Protein AF-A0AAV8YG53-F1 (afdb_monomer_lite)

InterPro domains:
  IPR029526 PiggyBac transposable element-derived protein [PF13843] (1-40)

Sequence (97 aa):
MGGVDKADMLKSRYEVDRKSKKWWHRIFFYFLDLCVVNAYIIYKSRSEGARLPLKQFRISVATGLIGAKNQTPKRGRPGCSKTPNKYKVTVLPKKAI

Secondary structure (DSSP, 8-state):
--HHHHHHHHHHTT------SSTHHHHHHHHHHHHHHHHHHHHHHH--S-PPPHHHHHHHHHHHHHH--------SPPPPP----------PPPPP-

Foldseek 3Di:
DPPVVVLVVLCVVDQPDDDDPDPCVRVVSVVVSSVLSVVLVVVVVPDPDDRDDSVVSVVVVVVCVVPPPPPDPPPDDPDDPPDPDPDDPPDDDDDDD

Organism: NCBI:txid1586634

Radius of gyration: 27.98 Å; chains: 1; bounding box: 56×74×57 Å

Structure (mmCIF, N/CA/C/O backbone):
data_AF-A0AAV8YG53-F1
#
_entry.id   AF-A0AAV8YG53-F1
#
loop_
_atom_site.group_PDB
_atom_site.id
_atom_site.type_symbol
_atom_site.label_atom_id
_atom_site.label_alt_id
_atom_site.label_comp_id
_atom_site.label_asym_id
_atom_site.label_entity_id
_atom_site.label_seq_id
_atom_site.pdbx_PDB_ins_code
_atom_site.Cartn_x
_atom_site.Cartn_y
_atom_site.Cartn_z
_atom_site.occupancy
_atom_site.B_iso_or_equiv
_atom_site.auth_seq_id
_atom_site.auth_comp_id
_atom_site.auth_asym_id
_atom_site.auth_ato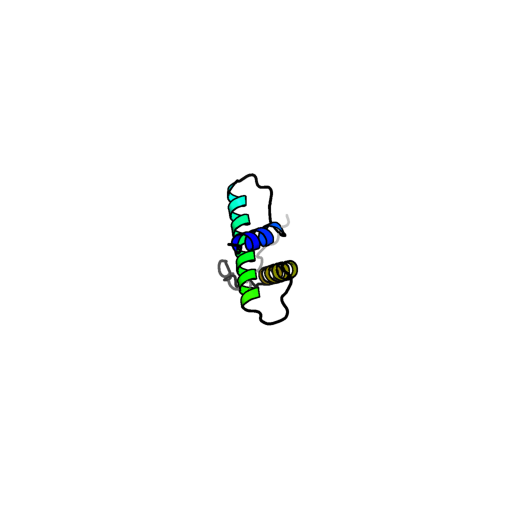m_id
_atom_site.pdbx_PDB_model_num
ATOM 1 N N . MET A 1 1 ? 14.283 16.748 -5.432 1.00 56.53 1 MET A N 1
ATOM 2 C CA . MET A 1 1 ? 13.400 16.543 -4.264 1.00 56.53 1 MET A CA 1
ATOM 3 C C . MET A 1 1 ? 11.992 16.195 -4.749 1.00 56.53 1 MET A C 1
ATOM 5 O O . MET A 1 1 ? 11.230 17.103 -5.006 1.00 56.53 1 MET A O 1
ATOM 9 N N . GLY A 1 2 ? 11.662 14.921 -4.995 1.00 70.75 2 GLY A N 1
ATOM 10 C CA . GLY A 1 2 ? 10.318 14.567 -5.510 1.00 70.75 2 GLY A CA 1
ATOM 11 C C . GLY A 1 2 ? 9.950 13.082 -5.428 1.00 70.75 2 GLY A C 1
ATOM 12 O O . GLY A 1 2 ? 8.990 12.632 -6.049 1.00 70.75 2 GLY A O 1
ATOM 13 N N . GLY A 1 3 ? 10.751 12.285 -4.713 1.00 72.62 3 GLY A N 1
ATOM 14 C CA . GLY A 1 3 ? 10.436 10.878 -4.449 1.00 72.62 3 GLY A CA 1
ATOM 15 C C . GLY A 1 3 ? 9.377 10.726 -3.356 1.00 72.62 3 GLY A C 1
ATOM 16 O O . GLY A 1 3 ? 8.497 9.878 -3.478 1.00 72.62 3 GLY A O 1
ATOM 17 N N . VAL A 1 4 ? 9.433 11.594 -2.340 1.00 76.69 4 VAL A N 1
ATOM 18 C CA . VAL A 1 4 ? 8.492 11.617 -1.212 1.00 76.69 4 VAL A CA 1
ATOM 19 C C . VAL A 1 4 ? 7.084 11.978 -1.694 1.00 76.69 4 VAL A C 1
ATOM 21 O O . VAL A 1 4 ? 6.156 11.221 -1.433 1.00 76.69 4 VAL A O 1
ATOM 24 N N . ASP A 1 5 ? 6.942 13.020 -2.520 1.00 83.19 5 ASP A N 1
ATOM 25 C CA . ASP A 1 5 ? 5.638 13.451 -3.058 1.00 83.19 5 ASP A CA 1
ATOM 26 C C . ASP A 1 5 ? 4.979 12.378 -3.930 1.00 83.19 5 ASP A C 1
ATOM 28 O O . ASP A 1 5 ? 3.769 12.165 -3.889 1.00 83.19 5 ASP A O 1
ATOM 32 N N . LYS A 1 6 ? 5.782 11.641 -4.709 1.00 82.81 6 LYS A N 1
ATOM 33 C CA . LYS A 1 6 ? 5.275 10.532 -5.528 1.00 82.81 6 LYS A CA 1
ATOM 34 C C . LYS A 1 6 ? 4.790 9.375 -4.663 1.00 82.81 6 LYS A C 1
ATOM 36 O O . LYS A 1 6 ? 3.778 8.766 -5.001 1.00 82.81 6 LYS A O 1
ATOM 41 N N . ALA A 1 7 ? 5.502 9.047 -3.587 1.00 83.50 7 ALA A N 1
ATOM 42 C CA . ALA A 1 7 ? 5.074 8.005 -2.660 1.00 83.50 7 ALA A CA 1
ATOM 43 C C . ALA A 1 7 ? 3.784 8.411 -1.930 1.00 83.50 7 ALA A C 1
ATOM 45 O O . ALA A 1 7 ? 2.856 7.605 -1.860 1.00 83.50 7 ALA A O 1
ATOM 46 N N . ASP A 1 8 ? 3.689 9.664 -1.481 1.00 85.19 8 ASP A N 1
ATOM 47 C CA . ASP A 1 8 ? 2.510 10.184 -0.786 1.00 85.19 8 ASP A CA 1
ATOM 48 C C . ASP A 1 8 ? 1.279 10.257 -1.707 1.00 85.19 8 ASP A C 1
ATOM 50 O O . ASP A 1 8 ? 0.197 9.785 -1.356 1.00 85.19 8 ASP A O 1
ATOM 54 N N . MET A 1 9 ? 1.464 10.681 -2.962 1.00 87.25 9 MET A N 1
ATOM 55 C CA . MET A 1 9 ? 0.418 10.632 -3.989 1.00 87.25 9 MET A CA 1
ATOM 56 C C . MET A 1 9 ? -0.069 9.196 -4.256 1.00 87.25 9 MET A C 1
ATOM 58 O O . MET A 1 9 ? -1.270 8.951 -4.396 1.00 87.25 9 MET A O 1
ATOM 62 N N . LEU A 1 10 ? 0.845 8.219 -4.339 1.00 86.06 10 LEU A N 1
ATOM 63 C CA . LEU A 1 10 ? 0.482 6.811 -4.554 1.00 86.06 10 LEU A CA 1
ATOM 64 C C . LEU A 1 10 ? -0.247 6.216 -3.345 1.00 86.06 10 LEU A C 1
ATOM 66 O O . LEU A 1 10 ? -1.141 5.387 -3.535 1.00 86.06 10 LEU A O 1
ATOM 70 N N . LYS A 1 11 ? 0.118 6.647 -2.133 1.00 86.44 11 LYS A N 1
ATOM 71 C CA . LYS A 1 11 ? -0.550 6.279 -0.885 1.00 86.44 11 LYS A CA 1
ATOM 72 C C . LYS A 1 11 ? -1.975 6.833 -0.845 1.00 86.44 11 LYS A C 1
ATOM 74 O O . LYS A 1 11 ? -2.915 6.053 -0.721 1.00 86.44 11 LYS A O 1
ATOM 79 N N . SER A 1 12 ? -2.130 8.146 -1.015 1.00 86.56 12 SER A N 1
ATOM 80 C CA . SER A 1 12 ? -3.417 8.854 -0.941 1.00 86.56 12 SER A CA 1
ATOM 81 C C . SER A 1 12 ? -4.464 8.287 -1.911 1.00 86.56 12 SER A C 1
ATOM 83 O O . SER A 1 12 ? -5.649 8.211 -1.595 1.00 86.56 12 SER A O 1
ATOM 85 N N . ARG A 1 13 ? -4.034 7.791 -3.078 1.00 85.62 13 ARG A N 1
ATOM 86 C CA . ARG A 1 13 ? -4.940 7.297 -4.126 1.00 85.62 13 ARG A CA 1
ATOM 87 C C . ARG A 1 13 ? -5.736 6.035 -3.764 1.00 85.62 13 ARG A C 1
ATOM 89 O O . ARG A 1 13 ? -6.794 5.814 -4.348 1.00 85.62 13 ARG A O 1
ATOM 96 N N . TYR A 1 14 ? -5.225 5.190 -2.868 1.00 84.75 14 TYR A N 1
ATOM 97 C CA . TYR A 1 14 ? -5.885 3.949 -2.428 1.00 84.75 14 TYR A CA 1
ATOM 98 C C . TYR A 1 14 ? -5.684 3.716 -0.924 1.00 84.75 14 TYR A C 1
ATOM 100 O O . TYR A 1 14 ? -5.418 2.588 -0.506 1.00 84.75 14 TYR A O 1
ATOM 108 N N . GLU A 1 15 ? -5.745 4.784 -0.130 1.00 83.38 15 GLU A N 1
ATOM 109 C CA . GLU A 1 15 ? -5.548 4.718 1.318 1.00 83.38 15 GLU A CA 1
ATOM 110 C C . GLU A 1 15 ? -6.600 3.819 1.983 1.00 83.38 15 GLU A C 1
ATOM 112 O O . GLU A 1 15 ? -7.794 3.889 1.679 1.00 83.38 15 GLU A O 1
ATOM 117 N N . VAL A 1 16 ? -6.148 2.955 2.894 1.00 78.38 16 VAL A N 1
ATOM 118 C CA . VAL A 1 16 ? -7.010 2.063 3.675 1.00 78.38 16 VAL A CA 1
ATOM 119 C C . VAL A 1 16 ? -7.247 2.702 5.040 1.00 78.38 16 VAL A C 1
ATOM 121 O O . VAL A 1 16 ? -6.778 2.208 6.065 1.00 78.38 16 VAL A O 1
ATOM 124 N N . ASP A 1 17 ? -7.975 3.821 5.065 1.00 80.06 17 ASP A N 1
ATOM 125 C CA . ASP A 1 17 ? -8.395 4.414 6.334 1.00 80.06 17 ASP A CA 1
ATOM 126 C C . ASP A 1 17 ? -9.629 3.689 6.887 1.00 80.06 17 ASP A C 1
ATOM 128 O O . ASP A 1 17 ? -10.620 3.438 6.194 1.00 80.06 17 ASP A O 1
ATOM 132 N N . ARG A 1 18 ? -9.561 3.314 8.164 1.00 81.81 18 ARG A N 1
ATOM 133 C CA . ARG A 1 18 ? -10.610 2.564 8.856 1.00 81.81 18 ARG A CA 1
ATOM 134 C C . ARG A 1 18 ? -10.897 3.229 10.189 1.00 81.81 18 ARG A C 1
ATOM 136 O 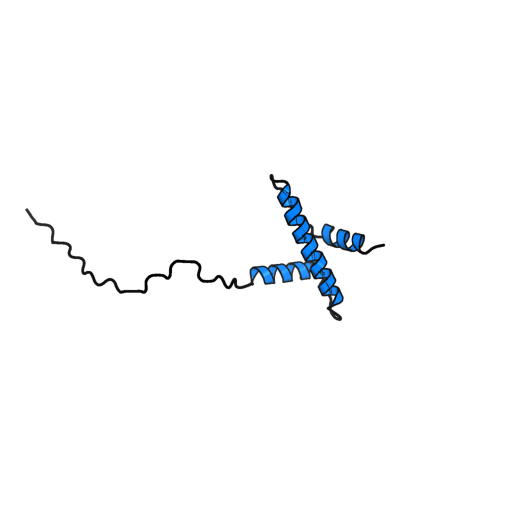O . ARG A 1 18 ? -10.032 3.292 11.062 1.00 81.81 18 ARG A O 1
ATOM 143 N N . LYS A 1 19 ? -12.152 3.649 10.379 1.00 83.38 19 LYS A N 1
ATOM 144 C CA . LYS A 1 19 ? -12.617 4.195 11.659 1.00 83.38 19 LYS A CA 1
ATOM 145 C C . LYS A 1 19 ? -12.412 3.158 12.760 1.00 83.38 19 LYS A C 1
ATOM 147 O O . LYS A 1 19 ? -12.972 2.064 12.719 1.00 83.38 19 LYS A O 1
ATOM 152 N N . SER A 1 20 ? -11.610 3.519 13.751 1.00 85.75 20 SER A N 1
ATOM 153 C CA . SER A 1 20 ? -11.287 2.678 14.896 1.00 85.75 20 SER A CA 1
ATOM 154 C C . SER A 1 20 ? -11.298 3.517 16.167 1.00 85.75 20 SER A C 1
ATOM 156 O O . SER A 1 20 ? -10.842 4.656 16.170 1.00 85.75 20 SER A O 1
ATOM 158 N N . LYS A 1 21 ? -11.787 2.933 17.266 1.00 86.62 21 LYS A N 1
ATOM 159 C CA . LYS A 1 21 ? -11.775 3.570 18.593 1.00 86.62 21 LYS A CA 1
ATOM 160 C C . LYS A 1 21 ? -10.370 3.648 19.194 1.00 86.62 21 LYS A C 1
ATOM 162 O O . LYS A 1 21 ? -10.124 4.484 20.053 1.00 86.62 21 LYS A O 1
ATOM 167 N N . LYS A 1 22 ? -9.454 2.767 18.773 1.00 90.38 22 LYS A N 1
ATOM 168 C CA . LYS A 1 22 ? -8.077 2.747 19.282 1.00 90.38 22 LYS A CA 1
ATOM 169 C C . LYS A 1 22 ? -7.130 3.404 18.278 1.00 90.38 22 LYS A C 1
ATOM 171 O O . LYS A 1 22 ? -7.056 2.960 17.129 1.00 90.38 22 LYS A O 1
ATOM 176 N N . TRP A 1 23 ? -6.399 4.419 18.738 1.00 90.56 23 TRP A N 1
ATOM 177 C CA . TRP A 1 23 ? -5.545 5.294 17.923 1.00 90.56 23 TRP A CA 1
ATOM 178 C C . TRP A 1 23 ? -4.431 4.553 17.166 1.00 90.56 23 TRP A C 1
ATOM 180 O O . TRP A 1 23 ? -4.151 4.865 16.011 1.00 90.56 23 TRP A O 1
ATOM 190 N N . TRP A 1 24 ? -3.853 3.507 17.761 1.00 92.81 24 TRP A N 1
ATOM 191 C CA . TRP A 1 24 ? -2.762 2.728 17.163 1.00 92.81 24 TRP A CA 1
ATOM 192 C C . TRP A 1 24 ? -3.147 1.971 15.886 1.00 92.81 24 TRP A C 1
ATOM 194 O O . TRP A 1 24 ? -2.274 1.652 15.082 1.00 92.81 24 TRP A O 1
ATOM 204 N N . HIS A 1 25 ? -4.439 1.723 15.634 1.00 89.69 25 HIS A N 1
ATOM 205 C CA . HIS A 1 25 ? -4.853 1.117 14.364 1.00 89.69 25 HIS A CA 1
ATOM 206 C C . HIS A 1 25 ? -4.522 2.016 13.171 1.00 89.69 25 HIS A C 1
ATOM 208 O O . HIS A 1 25 ? -4.160 1.503 12.117 1.00 89.69 25 HIS A O 1
ATOM 214 N N . ARG A 1 26 ? -4.557 3.343 13.353 1.00 88.06 26 ARG A N 1
ATOM 215 C CA . ARG A 1 26 ? -4.149 4.299 12.319 1.00 88.06 26 ARG A CA 1
ATOM 216 C C . ARG A 1 26 ? -2.687 4.102 11.920 1.00 88.06 26 ARG A C 1
ATOM 218 O O . ARG A 1 26 ? -2.371 4.112 10.738 1.00 88.06 26 ARG A O 1
ATOM 225 N N . ILE A 1 27 ? -1.814 3.861 12.900 1.00 89.88 27 ILE A N 1
ATOM 226 C CA . ILE A 1 27 ? -0.388 3.596 12.669 1.00 89.88 27 ILE A CA 1
ATOM 227 C C . ILE A 1 27 ? -0.214 2.285 11.896 1.00 89.88 27 ILE A C 1
ATOM 229 O O . ILE A 1 27 ? 0.517 2.244 10.913 1.00 89.88 27 ILE A O 1
ATOM 233 N N . PHE A 1 28 ? -0.924 1.226 12.292 1.00 90.62 28 PHE A N 1
ATOM 234 C CA . PHE A 1 28 ? -0.847 -0.067 11.611 1.00 90.62 28 PHE A CA 1
ATOM 235 C C . PHE A 1 28 ? -1.257 0.017 10.132 1.00 90.62 28 PHE A C 1
ATOM 237 O O . PHE A 1 28 ? -0.526 -0.459 9.264 1.00 90.62 28 PHE A O 1
ATOM 244 N N . PHE A 1 29 ? -2.398 0.644 9.831 1.00 89.44 29 PHE A N 1
ATOM 245 C CA . PHE A 1 29 ? -2.858 0.788 8.447 1.00 89.44 29 PHE A CA 1
ATOM 246 C C . PHE A 1 29 ? -1.943 1.700 7.627 1.00 89.44 29 PHE A C 1
ATOM 248 O O . PHE A 1 29 ? -1.646 1.381 6.478 1.00 89.44 29 PHE A O 1
ATOM 255 N N . TYR A 1 30 ? -1.405 2.759 8.240 1.00 89.88 30 TYR A N 1
ATOM 256 C CA . TYR A 1 30 ? -0.397 3.607 7.609 1.00 89.88 30 TYR A CA 1
ATOM 257 C C . TYR A 1 30 ? 0.846 2.809 7.185 1.00 89.88 30 TYR A C 1
ATOM 259 O O . TYR A 1 30 ? 1.290 2.919 6.041 1.00 89.88 30 TYR A O 1
ATOM 267 N N . PHE A 1 31 ? 1.380 1.964 8.074 1.00 91.62 31 PHE A N 1
ATOM 268 C CA . PHE A 1 31 ? 2.517 1.097 7.754 1.00 91.62 31 PHE A CA 1
ATOM 269 C C . PHE A 1 31 ? 2.189 0.094 6.648 1.00 91.62 31 PHE A C 1
ATOM 271 O O . PHE A 1 31 ? 3.004 -0.108 5.750 1.00 91.6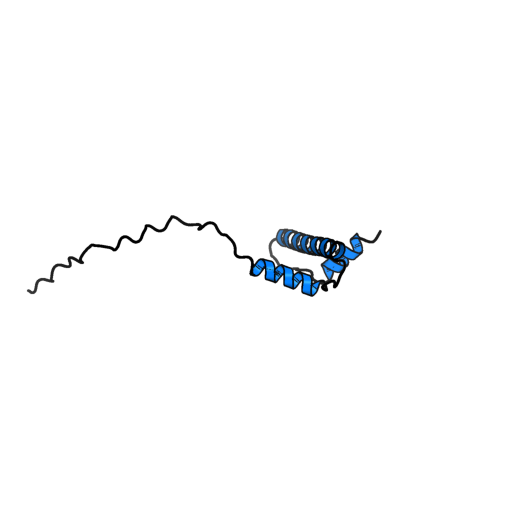2 31 PHE A O 1
ATOM 278 N N . LEU A 1 32 ? 0.998 -0.507 6.680 1.00 91.38 32 LEU A N 1
ATOM 279 C CA . LEU A 1 32 ? 0.564 -1.446 5.649 1.00 91.38 32 LEU A CA 1
ATOM 280 C C . LEU A 1 32 ? 0.528 -0.783 4.265 1.00 91.38 32 LEU A C 1
ATOM 282 O O . LEU A 1 32 ? 1.068 -1.335 3.304 1.00 91.38 32 LEU A O 1
ATOM 286 N N . ASP A 1 33 ? -0.056 0.413 4.166 1.00 90.00 33 ASP A N 1
ATOM 287 C CA . ASP A 1 33 ? -0.092 1.172 2.915 1.00 90.00 33 ASP A CA 1
ATOM 288 C C . ASP A 1 33 ? 1.317 1.554 2.438 1.00 90.00 33 ASP A C 1
ATOM 290 O O . ASP A 1 33 ? 1.619 1.419 1.249 1.00 90.00 33 ASP A O 1
ATOM 294 N N . LEU A 1 34 ? 2.210 1.945 3.353 1.00 91.31 34 LEU A N 1
ATOM 295 C CA . LEU A 1 34 ? 3.603 2.254 3.025 1.00 91.31 34 LEU A CA 1
ATOM 296 C C . LEU A 1 34 ? 4.347 1.027 2.470 1.00 91.31 34 LEU A C 1
ATOM 298 O O . LEU A 1 34 ? 5.043 1.131 1.459 1.00 91.31 34 LEU A O 1
ATOM 302 N N . CYS A 1 35 ? 4.162 -0.152 3.073 1.00 92.94 35 CYS A N 1
ATOM 303 C CA . CYS A 1 35 ? 4.737 -1.406 2.581 1.00 92.94 35 CYS A CA 1
ATOM 304 C C . CYS A 1 35 ? 4.263 -1.733 1.159 1.00 92.94 35 CYS A C 1
ATOM 306 O O . CYS A 1 35 ? 5.076 -2.100 0.309 1.00 92.94 35 CYS A O 1
ATOM 308 N N . VAL A 1 36 ? 2.968 -1.567 0.875 1.00 92.38 36 VAL A N 1
ATOM 309 C CA . VAL A 1 36 ? 2.398 -1.819 -0.458 1.00 92.38 36 VAL A CA 1
ATOM 310 C C . VAL A 1 36 ? 2.952 -0.840 -1.498 1.00 92.38 36 VAL A C 1
ATOM 312 O O . VAL A 1 36 ? 3.308 -1.258 -2.603 1.00 92.38 36 VAL A O 1
ATOM 315 N N . VAL A 1 37 ? 3.071 0.448 -1.159 1.00 91.88 37 VAL A N 1
ATOM 316 C CA . VAL A 1 37 ? 3.665 1.4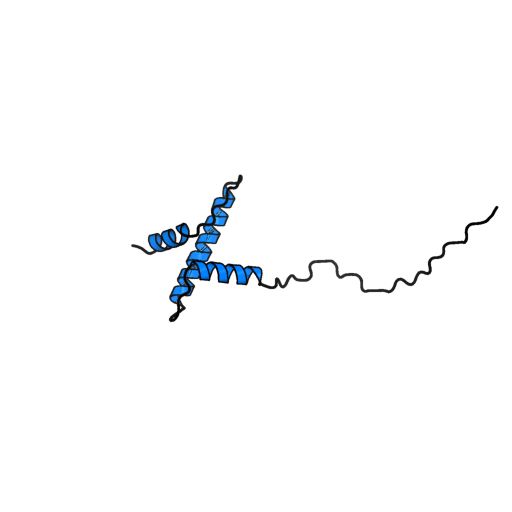62 -2.049 1.00 91.88 37 VAL A CA 1
ATOM 317 C C . VAL A 1 37 ? 5.137 1.151 -2.325 1.00 91.88 37 VAL A C 1
ATOM 319 O O . VAL A 1 37 ? 5.551 1.167 -3.485 1.00 91.88 37 VAL A O 1
ATOM 322 N N . ASN A 1 38 ? 5.912 0.789 -1.301 1.00 91.69 38 ASN A N 1
ATOM 323 C CA . ASN A 1 38 ? 7.317 0.408 -1.458 1.00 91.69 38 ASN A CA 1
ATOM 324 C C . ASN A 1 38 ? 7.476 -0.840 -2.338 1.00 91.69 38 ASN A C 1
ATOM 326 O O . ASN A 1 38 ? 8.289 -0.843 -3.264 1.00 91.69 38 ASN A O 1
ATOM 330 N N . ALA A 1 39 ? 6.650 -1.868 -2.127 1.00 92.38 39 ALA A N 1
ATOM 331 C CA . ALA A 1 39 ? 6.629 -3.055 -2.977 1.00 92.38 39 ALA A CA 1
ATOM 332 C C . ALA A 1 39 ? 6.301 -2.706 -4.440 1.00 92.38 39 ALA A C 1
ATOM 334 O O . ALA A 1 39 ? 6.926 -3.232 -5.360 1.00 92.38 39 ALA A O 1
ATOM 335 N N . TYR A 1 40 ? 5.375 -1.770 -4.670 1.00 91.38 40 TYR A N 1
ATOM 336 C CA . TYR A 1 40 ? 5.036 -1.299 -6.013 1.00 91.38 40 TYR A CA 1
ATOM 337 C C . TYR A 1 40 ? 6.173 -0.509 -6.682 1.00 91.38 40 TYR A C 1
ATOM 339 O O . TYR A 1 40 ? 6.357 -0.599 -7.898 1.00 91.38 40 TYR A O 1
ATOM 347 N N . ILE A 1 41 ? 6.954 0.262 -5.919 1.00 89.19 41 ILE A N 1
ATOM 348 C CA . ILE A 1 41 ? 8.147 0.955 -6.432 1.00 89.19 41 ILE A CA 1
ATOM 349 C C . ILE A 1 41 ? 9.186 -0.070 -6.898 1.00 89.19 41 ILE A C 1
ATOM 351 O O . ILE A 1 41 ? 9.666 0.026 -8.029 1.00 89.19 41 ILE A O 1
ATOM 355 N N . ILE A 1 42 ? 9.465 -1.088 -6.078 1.00 90.50 42 ILE A N 1
ATOM 356 C CA . ILE A 1 42 ? 10.388 -2.178 -6.427 1.00 90.50 42 ILE A CA 1
ATOM 357 C C . ILE A 1 42 ? 9.881 -2.937 -7.660 1.00 90.50 42 ILE A C 1
ATOM 359 O O . ILE A 1 42 ? 10.638 -3.146 -8.608 1.00 90.50 42 ILE A O 1
ATOM 363 N N . TYR A 1 43 ? 8.590 -3.280 -7.697 1.00 90.81 43 TYR A N 1
ATOM 364 C CA . TYR A 1 43 ? 7.959 -3.932 -8.846 1.00 90.81 43 TYR A CA 1
ATOM 365 C C . TYR A 1 43 ? 8.146 -3.124 -10.136 1.00 90.81 43 TYR A C 1
ATOM 367 O O . TYR A 1 43 ? 8.542 -3.672 -11.166 1.00 90.81 43 TYR A O 1
ATOM 375 N N . LYS A 1 44 ? 7.923 -1.804 -10.080 1.00 87.81 44 LYS A N 1
ATOM 376 C CA . LYS A 1 44 ? 8.137 -0.912 -11.225 1.00 87.81 44 LYS A CA 1
ATOM 377 C C . LYS A 1 44 ? 9.598 -0.817 -11.643 1.00 87.81 44 LYS A C 1
ATOM 379 O O . LYS A 1 44 ? 9.838 -0.660 -12.836 1.00 87.81 44 LYS A O 1
ATOM 384 N N . SER A 1 45 ? 10.536 -0.887 -10.703 1.00 87.00 45 SER A N 1
ATOM 385 C CA . SER A 1 45 ? 11.970 -0.848 -11.000 1.00 87.00 45 SER A CA 1
ATOM 386 C C . SER A 1 45 ? 12.469 -2.136 -11.650 1.00 87.00 45 SER A C 1
ATOM 388 O O . SER A 1 45 ? 13.408 -2.078 -12.430 1.00 87.00 45 SER A O 1
ATOM 390 N N . ARG A 1 46 ? 11.873 -3.286 -11.316 1.00 86.94 46 ARG A N 1
ATOM 391 C CA . ARG A 1 46 ? 12.332 -4.602 -11.784 1.00 86.94 46 ARG A CA 1
ATOM 392 C C . ARG A 1 46 ? 11.601 -5.112 -13.024 1.00 86.94 46 ARG A C 1
ATOM 394 O O . ARG A 1 46 ? 12.082 -6.022 -13.685 1.00 86.94 46 ARG A O 1
ATOM 401 N N . SER A 1 47 ? 10.439 -4.543 -13.328 1.00 81.06 47 SER A N 1
ATOM 402 C CA . SER A 1 47 ? 9.665 -4.885 -14.520 1.00 81.06 47 SER A CA 1
ATOM 403 C C . SER A 1 47 ? 10.061 -3.963 -15.674 1.00 81.06 47 SER A C 1
ATOM 405 O O . SER A 1 47 ? 9.700 -2.785 -15.670 1.00 81.06 47 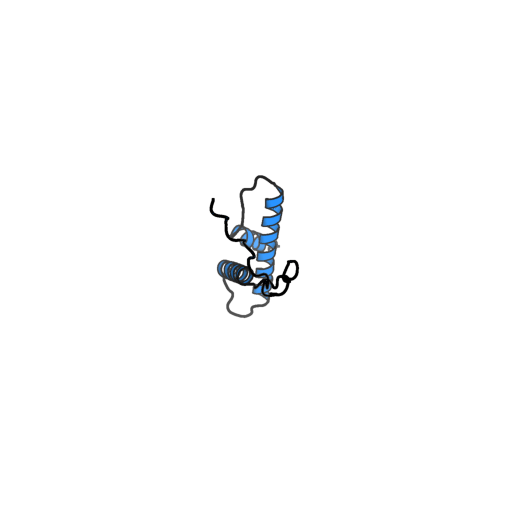SER A O 1
ATOM 407 N N . GLU A 1 48 ? 10.776 -4.503 -16.661 1.00 68.50 48 GLU A N 1
ATOM 408 C CA . GLU A 1 48 ? 11.166 -3.787 -17.891 1.00 68.50 48 GLU A CA 1
ATOM 409 C C . GLU A 1 48 ? 10.050 -3.768 -18.960 1.00 68.50 48 GLU A C 1
ATOM 411 O O . GLU A 1 48 ? 10.155 -3.056 -19.952 1.00 68.50 48 GLU A O 1
ATOM 416 N N . GLY A 1 49 ? 8.951 -4.504 -18.740 1.00 70.44 49 GLY A N 1
ATOM 417 C CA . GLY A 1 49 ? 7.823 -4.641 -19.674 1.00 70.44 49 GLY A CA 1
ATOM 418 C C . GLY A 1 49 ? 6.508 -3.989 -19.216 1.00 70.44 49 GLY A C 1
ATOM 419 O O . GLY A 1 49 ? 6.488 -2.923 -18.597 1.00 70.44 49 GLY A O 1
ATOM 420 N N . ALA A 1 50 ? 5.379 -4.641 -19.529 1.00 66.88 50 ALA A N 1
ATOM 421 C CA . ALA A 1 50 ? 4.027 -4.154 -19.243 1.00 66.88 50 ALA A CA 1
ATOM 422 C C . ALA A 1 50 ? 3.790 -3.944 -17.735 1.00 66.88 50 ALA A C 1
ATOM 424 O O . ALA A 1 50 ? 3.613 -4.880 -16.952 1.00 66.88 50 ALA A O 1
ATOM 425 N N . ARG A 1 51 ? 3.781 -2.677 -17.314 1.00 80.75 51 ARG A N 1
ATOM 426 C CA . ARG A 1 51 ? 3.560 -2.296 -15.917 1.00 80.75 51 ARG A CA 1
ATOM 427 C C . ARG A 1 51 ? 2.074 -2.352 -15.589 1.00 80.75 51 ARG A C 1
ATOM 429 O O . ARG A 1 51 ? 1.272 -1.623 -16.167 1.00 80.75 51 ARG A O 1
ATOM 436 N N . LEU A 1 52 ? 1.718 -3.177 -14.606 1.00 84.62 52 LEU A N 1
ATOM 437 C CA . LEU A 1 52 ? 0.366 -3.191 -14.059 1.00 84.62 52 LEU A CA 1
ATOM 438 C C . LEU A 1 52 ? 0.060 -1.839 -13.395 1.00 84.62 52 LEU A C 1
ATOM 440 O O . LEU A 1 52 ? 0.897 -1.327 -12.644 1.00 84.62 52 LEU A O 1
ATOM 444 N N . PRO A 1 53 ? -1.136 -1.265 -13.610 1.00 89.50 53 PRO A N 1
ATOM 445 C CA . PRO A 1 53 ? -1.555 -0.093 -12.858 1.00 89.50 53 PRO A CA 1
ATOM 446 C C . PRO A 1 53 ? -1.683 -0.448 -11.370 1.00 89.50 53 PRO A C 1
ATOM 448 O O . PRO A 1 53 ? -2.063 -1.566 -11.019 1.00 89.50 53 PRO A O 1
ATOM 451 N N . LEU A 1 54 ? -1.429 0.525 -10.488 1.00 88.38 54 LEU A N 1
ATOM 452 C CA . LEU A 1 54 ? -1.394 0.337 -9.027 1.00 88.38 54 LEU A CA 1
ATOM 453 C C . LEU A 1 54 ? -2.608 -0.436 -8.477 1.00 88.38 54 LEU A C 1
ATOM 455 O O . LEU A 1 54 ? -2.444 -1.301 -7.624 1.00 88.38 54 LEU A O 1
ATOM 459 N N . LYS A 1 55 ? -3.817 -0.174 -8.990 1.00 90.31 55 LYS A N 1
ATOM 460 C CA . LYS A 1 55 ? -5.035 -0.904 -8.599 1.00 90.31 55 LYS A CA 1
ATOM 461 C C . LYS A 1 55 ? -4.916 -2.407 -8.854 1.00 90.31 55 LYS A C 1
ATOM 463 O O . LYS A 1 55 ? -5.198 -3.197 -7.961 1.00 90.31 55 LYS A O 1
ATOM 468 N N . GLN A 1 56 ? -4.491 -2.786 -10.058 1.00 91.00 56 GLN A N 1
ATOM 469 C CA . GLN A 1 56 ? -4.352 -4.189 -10.448 1.00 91.00 56 GLN A CA 1
ATOM 470 C C . GLN A 1 56 ? -3.229 -4.867 -9.667 1.00 91.00 56 GLN A C 1
ATOM 472 O O . GLN A 1 56 ? -3.393 -5.999 -9.230 1.00 91.00 56 GLN A O 1
ATOM 477 N N . PHE A 1 57 ? -2.136 -4.146 -9.402 1.00 91.75 57 PHE A N 1
ATOM 478 C CA . PHE A 1 57 ? -1.075 -4.625 -8.517 1.00 91.75 57 PHE A CA 1
ATOM 479 C C . PHE A 1 57 ? -1.586 -4.898 -7.092 1.00 91.75 57 PHE A C 1
ATOM 481 O O . PHE A 1 57 ? -1.299 -5.939 -6.514 1.00 91.75 57 PHE A O 1
ATOM 488 N N . ARG A 1 58 ? -2.395 -4.001 -6.513 1.00 91.69 58 ARG A N 1
ATOM 489 C CA . ARG A 1 58 ? -2.972 -4.220 -5.175 1.00 91.69 58 ARG A CA 1
ATOM 490 C C . ARG A 1 58 ? -3.927 -5.414 -5.150 1.00 91.69 58 ARG A C 1
ATOM 492 O O . ARG A 1 58 ? -3.896 -6.184 -4.195 1.00 91.69 58 ARG A O 1
ATOM 499 N N . ILE A 1 59 ? -4.749 -5.576 -6.190 1.00 91.88 59 ILE A N 1
ATOM 500 C CA . ILE A 1 59 ? -5.650 -6.729 -6.326 1.00 91.88 59 ILE A CA 1
ATOM 501 C C . ILE A 1 59 ? -4.837 -8.019 -6.428 1.00 91.88 59 ILE A C 1
ATOM 503 O O . ILE A 1 59 ? -5.128 -8.946 -5.682 1.00 91.88 59 ILE A O 1
ATOM 507 N N . SER A 1 60 ? -3.797 -8.073 -7.267 1.00 91.62 60 SER A N 1
ATOM 508 C CA . SER A 1 60 ? -2.979 -9.281 -7.422 1.00 91.62 60 SER A CA 1
ATOM 509 C C . SER A 1 60 ? -2.279 -9.674 -6.118 1.00 91.62 60 SER A C 1
ATOM 511 O O . SER A 1 60 ? -2.319 -10.843 -5.728 1.00 91.62 60 SER A O 1
ATOM 513 N N . VAL A 1 61 ? -1.731 -8.695 -5.388 1.00 91.62 61 VAL A N 1
ATOM 514 C CA . VAL A 1 61 ? -1.154 -8.902 -4.051 1.00 91.62 61 VAL A CA 1
ATOM 515 C C . VAL A 1 61 ? -2.209 -9.438 -3.082 1.00 91.62 61 VAL A C 1
ATOM 517 O O . VAL A 1 61 ? -1.969 -10.443 -2.419 1.00 91.62 61 VAL A O 1
ATOM 520 N N . ALA A 1 62 ? -3.397 -8.831 -3.029 1.00 91.69 62 ALA A N 1
ATOM 521 C CA . ALA A 1 62 ? -4.475 -9.292 -2.156 1.00 91.69 62 ALA A CA 1
ATOM 522 C C . ALA A 1 62 ? -4.933 -10.716 -2.510 1.00 91.69 62 ALA A C 1
ATOM 524 O O . ALA A 1 62 ? -5.049 -11.557 -1.623 1.00 91.69 62 ALA A O 1
ATOM 525 N N . THR A 1 63 ? -5.134 -11.021 -3.795 1.00 91.50 63 THR A N 1
ATOM 526 C CA . THR A 1 63 ? -5.512 -12.367 -4.246 1.00 91.50 63 THR A CA 1
ATOM 527 C C . THR A 1 63 ? -4.434 -13.400 -3.936 1.00 91.50 63 THR A C 1
ATOM 529 O O . THR A 1 63 ? -4.767 -14.506 -3.524 1.00 91.50 63 THR A O 1
ATOM 532 N N . GLY A 1 64 ? -3.153 -13.037 -4.063 1.00 90.44 64 GLY A N 1
ATOM 533 C CA . GLY A 1 64 ? -2.034 -13.911 -3.713 1.00 90.44 64 GLY A CA 1
ATOM 534 C C . GLY A 1 64 ? -1.975 -14.203 -2.215 1.00 90.44 64 GLY A C 1
ATOM 535 O O . GLY A 1 64 ? -1.747 -15.343 -1.825 1.00 90.44 64 GLY A O 1
ATOM 536 N N . LEU A 1 65 ? -2.253 -13.202 -1.375 1.00 89.12 65 LEU A N 1
ATOM 537 C CA . LEU A 1 65 ? -2.323 -13.369 0.079 1.00 89.12 65 LEU A CA 1
ATOM 538 C C . LEU A 1 65 ? -3.545 -14.187 0.520 1.00 89.12 65 LEU A C 1
ATOM 540 O O . LEU A 1 65 ? -3.431 -14.992 1.437 1.00 89.12 65 LEU A O 1
ATOM 544 N N . ILE A 1 66 ? -4.698 -14.013 -0.132 1.00 89.06 66 ILE A N 1
ATOM 545 C CA . ILE A 1 66 ? -5.917 -14.790 0.153 1.00 89.06 66 ILE A CA 1
ATOM 546 C C . ILE A 1 66 ? -5.753 -16.248 -0.300 1.00 89.06 66 ILE A C 1
ATOM 548 O O . ILE A 1 66 ? -6.157 -17.167 0.407 1.00 89.06 66 ILE A O 1
ATOM 552 N N . GLY A 1 67 ? -5.168 -16.459 -1.481 1.00 81.31 67 GLY A N 1
ATOM 553 C CA . GLY A 1 67 ? -4.937 -17.779 -2.070 1.00 81.31 67 GLY A CA 1
ATOM 554 C C . GLY A 1 67 ? -3.722 -18.519 -1.508 1.00 81.31 67 GLY A C 1
ATOM 555 O O . GLY A 1 67 ? -3.520 -19.691 -1.834 1.00 81.31 67 GLY A O 1
ATOM 556 N N . ALA A 1 68 ? -2.910 -17.869 -0.668 1.00 73.56 68 ALA A N 1
ATOM 557 C CA . ALA A 1 68 ? -1.786 -18.508 -0.008 1.00 73.56 68 ALA A CA 1
ATOM 558 C C . ALA A 1 68 ? -2.308 -19.628 0.901 1.00 73.56 68 ALA A C 1
ATOM 560 O O . ALA A 1 68 ? -2.941 -19.391 1.931 1.00 73.56 68 ALA A O 1
ATOM 561 N N . LYS A 1 69 ? -2.038 -20.882 0.517 1.00 65.31 69 LYS A N 1
ATOM 562 C CA . LYS A 1 69 ? -2.261 -22.030 1.394 1.00 65.31 69 LYS A CA 1
ATOM 563 C C . LYS A 1 69 ? -1.353 -21.848 2.599 1.00 65.31 69 LYS A C 1
ATOM 565 O O . LYS A 1 69 ? -0.150 -22.081 2.508 1.00 65.31 69 LYS A O 1
ATOM 570 N N . ASN A 1 70 ? -1.930 -21.431 3.721 1.00 63.59 70 ASN A N 1
ATOM 571 C CA . ASN A 1 70 ? -1.227 -21.456 4.989 1.00 63.59 70 ASN A CA 1
ATOM 572 C C . ASN A 1 70 ? -0.807 -22.910 5.219 1.00 63.59 70 ASN A C 1
ATOM 574 O O . ASN A 1 70 ? -1.655 -23.767 5.470 1.00 63.59 70 ASN A O 1
ATOM 578 N N . GLN A 1 71 ? 0.491 -23.198 5.112 1.00 60.94 71 GLN A N 1
ATOM 579 C CA . GLN A 1 71 ? 1.068 -24.403 5.690 1.00 60.94 71 GLN A CA 1
ATOM 580 C C . GLN A 1 71 ? 0.979 -24.225 7.203 1.00 60.94 71 GLN A C 1
ATOM 582 O O . GLN A 1 71 ? 1.957 -23.912 7.874 1.00 60.94 71 GLN A O 1
ATOM 587 N N . THR A 1 72 ? -0.229 -24.309 7.756 1.00 61.78 72 THR A N 1
ATOM 588 C CA . THR A 1 72 ? -0.358 -24.401 9.195 1.00 61.78 72 THR A CA 1
ATOM 589 C C . THR A 1 72 ? 0.224 -25.763 9.558 1.00 61.78 72 THR A C 1
ATOM 591 O O . THR A 1 72 ? -0.257 -26.784 9.051 1.00 61.78 72 THR A O 1
ATOM 594 N N . PRO A 1 73 ? 1.267 -25.840 10.407 1.00 63.81 73 PRO A N 1
ATOM 595 C CA . PRO A 1 73 ? 1.526 -27.103 11.079 1.00 63.81 73 PRO A CA 1
ATOM 596 C C . PRO A 1 73 ? 0.201 -27.485 11.737 1.00 63.81 73 PRO A C 1
ATOM 598 O O . PRO A 1 73 ? -0.434 -26.612 12.334 1.00 63.81 73 PRO A O 1
ATOM 601 N N . LYS A 1 74 ? -0.266 -28.730 11.548 1.00 61.94 74 LYS A N 1
ATOM 602 C CA . LYS A 1 74 ? -1.522 -29.226 12.134 1.00 61.94 74 LYS A CA 1
ATOM 603 C C . LYS A 1 74 ? -1.530 -28.861 13.616 1.00 61.94 74 LYS A C 1
ATOM 605 O O . LYS A 1 74 ? -0.894 -29.529 14.427 1.00 61.94 74 LYS A O 1
ATOM 610 N N . ARG A 1 75 ? -2.193 -27.760 13.965 1.00 62.09 75 ARG A N 1
ATOM 611 C CA . ARG A 1 75 ? -2.163 -27.232 15.321 1.00 62.09 75 ARG A CA 1
ATOM 612 C C . ARG A 1 75 ? -3.289 -27.920 16.063 1.00 62.09 75 ARG A C 1
ATOM 614 O O . ARG A 1 75 ? -4.454 -27.576 15.908 1.00 62.09 75 ARG A O 1
ATOM 621 N N . GLY A 1 76 ? -2.913 -28.947 16.805 1.00 68.81 76 GLY A N 1
ATOM 622 C CA . GLY A 1 76 ? -3.810 -29.749 17.617 1.00 68.81 76 GLY A CA 1
ATOM 623 C C . GLY A 1 76 ? -3.080 -30.958 18.184 1.00 68.81 76 GLY A C 1
ATOM 624 O O . GLY A 1 76 ? -2.062 -31.393 17.647 1.00 68.81 76 GLY A O 1
ATOM 625 N N . ARG A 1 77 ? -3.616 -31.505 19.278 1.00 65.94 77 ARG A N 1
ATOM 626 C CA . ARG A 1 77 ? -3.229 -32.825 19.787 1.00 65.94 77 ARG A CA 1
ATOM 627 C C . ARG A 1 77 ? -3.381 -33.828 18.634 1.00 65.94 77 ARG A C 1
ATOM 629 O O . ARG A 1 77 ? -4.430 -33.782 17.986 1.00 65.94 77 ARG A O 1
ATOM 636 N N . PRO A 1 78 ? -2.394 -34.698 18.342 1.00 66.12 78 PRO A N 1
ATOM 637 C CA . PRO A 1 78 ? -2.591 -35.765 17.368 1.00 66.12 78 PRO A CA 1
ATOM 638 C C . PRO A 1 78 ? -3.895 -36.478 17.720 1.00 66.12 78 PRO A C 1
ATOM 640 O O . PRO A 1 78 ? -4.070 -36.929 18.855 1.00 66.12 78 PRO A O 1
ATOM 643 N N . GLY A 1 79 ? -4.850 -36.463 16.785 1.00 61.28 79 GLY A N 1
ATOM 644 C CA . GLY A 1 79 ? -6.110 -37.167 16.967 1.00 61.28 79 GLY A CA 1
ATOM 645 C C . GLY A 1 79 ? -5.760 -38.607 17.294 1.00 61.28 79 GLY A C 1
ATOM 646 O O . GLY A 1 79 ? -4.998 -39.222 16.546 1.00 61.28 79 GLY A O 1
ATOM 647 N N . CYS A 1 80 ? -6.236 -39.095 18.442 1.00 53.06 80 CYS A N 1
ATOM 648 C CA . CYS A 1 80 ? -6.044 -40.485 18.823 1.00 53.06 80 CYS A CA 1
ATOM 649 C C . CYS A 1 80 ? -6.460 -41.335 17.619 1.00 53.06 80 CYS A C 1
ATOM 651 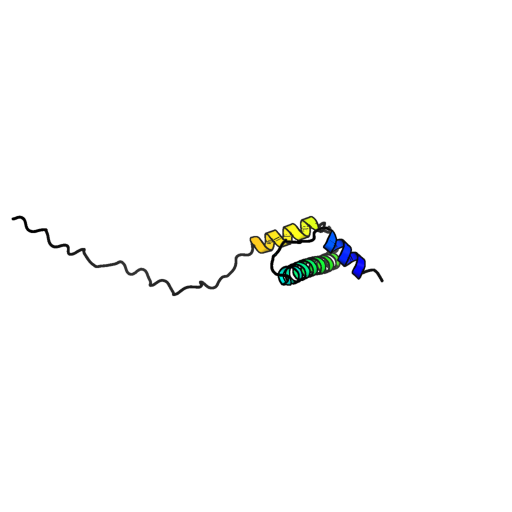O O . CYS A 1 80 ? -7.533 -41.119 17.045 1.00 53.06 80 CYS A O 1
ATOM 653 N N . SER A 1 81 ? -5.555 -42.197 17.165 1.00 63.94 81 SER A N 1
ATOM 654 C CA . SER A 1 81 ? -5.776 -43.083 16.031 1.00 63.94 81 SER A CA 1
ATOM 655 C C . SER A 1 81 ? -7.126 -43.786 16.178 1.00 63.94 81 SER A C 1
ATOM 657 O O . SER A 1 81 ? -7.551 -44.112 17.288 1.00 63.94 81 SER A O 1
ATOM 659 N N . LYS A 1 82 ? -7.819 -43.991 15.050 1.00 59.84 82 LYS A N 1
ATOM 660 C CA . LYS A 1 82 ? -9.094 -44.714 14.975 1.00 59.84 82 LYS A CA 1
ATOM 661 C C . LYS A 1 82 ? -8.904 -46.137 15.504 1.00 59.84 82 LYS A C 1
ATOM 663 O O . LYS A 1 82 ? -8.674 -47.062 14.734 1.00 59.84 82 LYS A O 1
ATOM 668 N N . THR A 1 83 ? -8.997 -46.328 16.808 1.00 65.31 83 THR A N 1
ATOM 669 C CA . THR A 1 83 ? -9.298 -47.639 17.356 1.00 65.31 83 THR A CA 1
ATOM 670 C C . THR A 1 83 ? -10.806 -47.811 17.202 1.00 65.31 83 THR A C 1
ATOM 672 O O . THR A 1 83 ? -11.566 -46.979 17.705 1.00 65.31 83 THR A O 1
ATOM 675 N N . PRO A 1 84 ? -11.284 -48.812 16.438 1.00 61.59 84 PRO A N 1
ATOM 676 C CA . PRO A 1 84 ? -12.702 -49.105 16.416 1.00 61.59 84 PRO A CA 1
ATOM 677 C C . PRO A 1 84 ? -13.096 -49.493 17.834 1.00 61.59 84 PRO A C 1
ATOM 679 O O . PRO A 1 84 ? -12.521 -50.394 18.444 1.00 61.59 84 PRO A O 1
ATOM 682 N N . ASN A 1 85 ? -14.048 -48.751 18.364 1.00 62.31 85 ASN A N 1
ATOM 683 C CA . ASN A 1 85 ? -14.658 -49.007 19.642 1.00 62.31 85 ASN A CA 1
ATOM 684 C C . ASN A 1 85 ? -15.227 -50.452 19.673 1.00 62.31 85 ASN A C 1
ATOM 686 O O . ASN A 1 85 ? -16.163 -50.763 18.938 1.00 62.31 85 ASN A O 1
ATOM 690 N N . LYS A 1 86 ? -14.620 -51.343 20.476 1.00 59.97 86 LYS A N 1
ATOM 691 C CA . LYS A 1 86 ? -14.964 -52.779 20.564 1.00 59.97 86 LYS A CA 1
ATOM 692 C C . LYS A 1 86 ? -15.964 -53.123 21.676 1.00 59.97 86 LYS A C 1
ATOM 694 O O . LYS A 1 86 ? -16.229 -54.307 21.883 1.00 59.97 86 LYS A O 1
ATOM 699 N N . TYR A 1 87 ? -16.511 -52.160 22.420 1.00 60.12 87 TYR A N 1
ATOM 700 C CA . TYR A 1 87 ? -17.460 -52.497 23.484 1.00 60.12 87 TYR A CA 1
ATOM 701 C C . TYR A 1 87 ? -18.871 -52.721 22.918 1.00 60.12 87 TYR A C 1
ATOM 703 O O . TYR A 1 87 ? -19.520 -51.798 22.428 1.00 60.12 87 TYR A O 1
ATOM 711 N N . LYS A 1 88 ? -19.354 -53.972 23.000 1.00 57.12 88 LYS A N 1
ATOM 712 C CA . LYS A 1 88 ? -20.781 -54.301 22.853 1.00 57.12 88 LYS A CA 1
ATOM 713 C C . LYS A 1 88 ? -21.565 -53.541 23.925 1.00 57.12 88 LYS A C 1
ATOM 715 O O . LYS A 1 88 ? -21.162 -53.524 25.084 1.00 57.12 88 LYS A O 1
ATOM 720 N N . VAL A 1 89 ? -22.687 -52.936 23.544 1.00 61.69 89 VAL A N 1
ATOM 721 C CA . VAL A 1 89 ? -23.602 -52.291 24.491 1.00 61.69 89 VAL A CA 1
ATOM 722 C C . VAL A 1 89 ? -24.242 -53.375 25.362 1.00 61.69 89 VAL A C 1
ATOM 724 O O . VAL A 1 89 ? -25.170 -54.057 24.936 1.00 61.69 89 VAL A O 1
ATOM 727 N N . THR A 1 90 ? -23.740 -53.550 26.581 1.00 64.25 90 THR A N 1
ATOM 728 C CA . THR A 1 90 ? -24.292 -54.471 27.584 1.00 64.25 90 THR A CA 1
ATOM 729 C C . THR A 1 90 ? -25.451 -53.800 28.326 1.00 64.25 90 THR A C 1
ATOM 731 O O . THR A 1 90 ? -25.377 -53.562 29.528 1.00 64.25 90 THR A O 1
ATOM 734 N N . VAL A 1 91 ? -26.523 -53.420 27.629 1.00 65.44 91 VAL A N 1
ATOM 735 C CA . VAL A 1 91 ? -27.764 -53.069 28.339 1.00 65.44 91 VAL A CA 1
ATOM 736 C C . VAL A 1 91 ? -28.456 -54.363 28.761 1.00 65.44 91 VAL A C 1
ATOM 738 O O . VAL A 1 91 ? -28.843 -55.169 27.918 1.00 65.44 91 VAL A O 1
ATOM 741 N N . LEU A 1 92 ? -28.576 -54.582 30.075 1.00 67.75 92 LEU A N 1
ATOM 742 C CA . LEU A 1 92 ? -29.377 -55.671 30.639 1.00 67.75 92 LEU A CA 1
ATOM 743 C C . LEU A 1 92 ? -30.857 -55.448 30.276 1.00 67.75 92 LEU A C 1
ATOM 745 O O . LEU A 1 92 ? -31.333 -54.311 30.382 1.00 67.75 92 LEU A O 1
ATOM 749 N N . PRO A 1 93 ? -31.602 -56.487 29.854 1.00 62.62 93 PRO A N 1
ATOM 750 C CA . PRO A 1 93 ? -33.015 -56.335 29.535 1.00 62.62 93 PRO A CA 1
ATOM 751 C C . PRO A 1 93 ? -33.790 -55.904 30.787 1.00 62.62 93 PRO A C 1
ATOM 753 O O . PRO A 1 93 ? -33.580 -56.430 31.881 1.00 62.62 93 PRO A O 1
ATOM 756 N N . LYS A 1 94 ? -34.676 -54.914 30.622 1.00 60.22 94 LYS A N 1
ATOM 757 C CA . LYS A 1 94 ? -35.562 -54.420 31.685 1.00 60.22 94 LYS A CA 1
ATOM 758 C C . LYS A 1 94 ? -36.399 -55.588 32.221 1.00 60.22 94 LYS A C 1
ATOM 760 O O . LYS A 1 94 ? -37.075 -56.252 31.439 1.00 60.22 94 LYS A O 1
ATOM 765 N N . LYS A 1 95 ? -36.354 -55.832 33.535 1.00 50.78 95 LYS A N 1
ATOM 766 C CA . LYS A 1 95 ? -37.213 -56.826 34.197 1.00 50.78 95 LYS A CA 1
ATOM 767 C C . LYS A 1 95 ? -38.682 -56.416 34.043 1.00 50.78 95 LYS A C 1
ATOM 769 O O . LYS A 1 95 ? -39.032 -55.288 34.385 1.00 50.78 95 LYS A O 1
ATOM 774 N N . ALA A 1 96 ? -39.500 -57.326 33.519 1.00 56.91 96 ALA A N 1
ATOM 775 C CA . ALA A 1 96 ? -40.951 -57.266 33.651 1.00 56.91 96 ALA A CA 1
ATOM 776 C C . ALA A 1 96 ? -41.351 -57.745 35.060 1.00 56.91 96 ALA A C 1
ATOM 778 O O . ALA A 1 96 ? -40.611 -58.523 35.664 1.00 56.91 96 ALA A O 1
ATOM 779 N N . ILE A 1 97 ? -42.461 -57.184 35.545 1.00 52.03 97 ILE A N 1
ATOM 780 C CA . ILE A 1 97 ? -43.041 -57.249 36.900 1.00 52.03 97 ILE A CA 1
ATOM 781 C C . ILE A 1 97 ? -43.125 -58.676 37.447 1.00 52.03 97 ILE A C 1
ATOM 783 O O . ILE A 1 97 ? -43.571 -59.561 36.685 1.00 52.03 97 ILE A O 1
#

pLDDT: mean 78.67, std 12.89, range [50.78, 92.94]